Protein AF-A0A3S8U3F0-F1 (afdb_monomer_lite)

Secondary structure (DSSP, 8-state):
---HHHHHHHHHHHHHHHHHHH-TTSS-TT-HHHHHHHHHHHHHHHHHHHHHHS---HHHHHHHHHHHHHHHHHHHHHHHHTT-HHHHHHHHHHHHHHHHHHHHHHHHHHGGG-

Structure (mmCIF, N/CA/C/O backbone):
data_AF-A0A3S8U3F0-F1
#
_entry.id   AF-A0A3S8U3F0-F1
#
loop_
_atom_site.group_PDB
_atom_site.id
_atom_site.type_symbol
_atom_site.label_atom_id
_atom_site.label_alt_id
_atom_site.label_comp_id
_atom_site.label_asym_id
_atom_site.label_entity_id
_atom_site.label_seq_id
_atom_site.pdbx_PDB_ins_code
_atom_site.Cartn_x
_atom_site.Cartn_y
_atom_site.Cartn_z
_atom_site.occupancy
_atom_site.B_iso_or_equiv
_atom_site.auth_seq_id
_atom_site.auth_comp_id
_atom_site.auth_asym_id
_atom_site.auth_atom_id
_atom_site.pdbx_PDB_model_num
ATOM 1 N N . MET A 1 1 ? -17.947 2.109 6.635 1.00 52.09 1 MET A N 1
ATOM 2 C CA . MET A 1 1 ? -18.272 1.982 5.203 1.00 52.09 1 MET A CA 1
ATOM 3 C C . MET A 1 1 ? -16.951 1.946 4.446 1.00 52.09 1 MET A C 1
ATOM 5 O O . MET A 1 1 ? -16.042 2.663 4.851 1.00 52.09 1 MET A O 1
ATOM 9 N N . LEU A 1 2 ? -16.789 1.044 3.474 1.00 57.91 2 LEU A N 1
ATOM 10 C CA . LEU A 1 2 ? -15.625 1.040 2.577 1.00 57.91 2 LEU A CA 1
ATOM 11 C C . LEU A 1 2 ? -15.676 2.331 1.752 1.00 57.91 2 LEU A C 1
ATOM 13 O O . LEU A 1 2 ? -16.699 2.584 1.124 1.00 57.91 2 LEU A O 1
ATOM 17 N N . ASN A 1 3 ? -14.624 3.153 1.779 1.00 67.12 3 ASN A N 1
ATOM 18 C CA . ASN A 1 3 ? -14.540 4.307 0.883 1.00 67.12 3 ASN A CA 1
ATOM 19 C C . ASN A 1 3 ? -14.165 3.792 -0.514 1.00 67.12 3 ASN A C 1
ATOM 21 O O . ASN A 1 3 ? -13.010 3.392 -0.690 1.00 67.12 3 ASN A O 1
ATOM 25 N N . PRO A 1 4 ? -15.090 3.807 -1.495 1.00 70.81 4 PRO A N 1
ATOM 26 C CA . PRO A 1 4 ? -14.878 3.172 -2.797 1.00 70.81 4 PRO A CA 1
ATOM 27 C C . PRO A 1 4 ? -13.660 3.750 -3.531 1.00 70.81 4 PRO A C 1
ATOM 29 O O . PRO A 1 4 ? -12.940 3.019 -4.206 1.00 70.81 4 PRO A O 1
ATOM 32 N N . LEU A 1 5 ? -13.370 5.037 -3.310 1.00 69.19 5 LEU A N 1
ATOM 33 C CA . LEU A 1 5 ? -12.208 5.747 -3.848 1.00 69.19 5 LEU A CA 1
ATOM 34 C C . LEU A 1 5 ? -10.864 5.146 -3.404 1.00 69.19 5 LEU A C 1
ATOM 36 O O . LEU A 1 5 ? -9.954 5.018 -4.216 1.00 69.19 5 LEU A O 1
ATOM 40 N N . VAL A 1 6 ? -10.729 4.744 -2.136 1.00 68.25 6 VAL A N 1
ATOM 41 C CA . VAL A 1 6 ? -9.451 4.236 -1.598 1.00 68.25 6 VAL A CA 1
ATOM 42 C C . VAL A 1 6 ? -9.213 2.799 -2.042 1.00 68.25 6 VAL A C 1
ATOM 44 O O . VAL A 1 6 ? -8.093 2.429 -2.378 1.00 68.25 6 VAL A O 1
ATOM 47 N N . THR A 1 7 ? -10.276 1.997 -2.110 1.00 68.88 7 THR A N 1
ATOM 48 C CA . THR A 1 7 ? -10.210 0.652 -2.686 1.00 68.88 7 THR A CA 1
ATOM 49 C C . THR A 1 7 ? -9.890 0.681 -4.175 1.00 68.88 7 THR A C 1
ATOM 51 O O . THR A 1 7 ? -9.047 -0.095 -4.607 1.00 68.88 7 THR A O 1
ATOM 54 N N . LEU A 1 8 ? -10.488 1.595 -4.949 1.00 72.31 8 LEU A N 1
ATOM 55 C CA . LEU A 1 8 ? -10.162 1.759 -6.369 1.00 72.31 8 LEU A CA 1
ATOM 56 C C . LEU A 1 8 ? -8.705 2.187 -6.561 1.00 72.31 8 LEU A C 1
ATOM 58 O O . LEU A 1 8 ? -8.017 1.604 -7.392 1.00 72.31 8 LEU A O 1
ATOM 62 N N . ALA A 1 9 ? -8.210 3.135 -5.758 1.00 70.56 9 ALA A N 1
ATOM 63 C CA . ALA A 1 9 ? -6.811 3.559 -5.805 1.00 70.56 9 ALA A CA 1
ATOM 64 C C . ALA A 1 9 ? -5.841 2.419 -5.443 1.00 70.56 9 ALA A C 1
ATOM 66 O O . ALA A 1 9 ? -4.825 2.243 -6.111 1.00 70.56 9 ALA A O 1
ATOM 67 N N . ALA A 1 10 ? -6.165 1.610 -4.430 1.00 68.50 10 ALA A N 1
ATOM 68 C CA . ALA A 1 10 ? -5.339 0.471 -4.031 1.00 68.50 10 ALA A CA 1
ATOM 69 C C . ALA A 1 10 ? -5.334 -0.647 -5.090 1.00 68.50 10 ALA A C 1
ATOM 71 O O . ALA A 1 10 ? -4.285 -1.225 -5.367 1.00 68.50 10 ALA A O 1
ATOM 72 N N . VAL A 1 11 ? -6.483 -0.922 -5.720 1.00 75.44 11 VAL A N 1
ATOM 73 C CA . VAL A 1 11 ? -6.582 -1.884 -6.830 1.00 75.44 11 VAL A CA 1
ATOM 74 C C . VAL A 1 11 ? -5.815 -1.379 -8.050 1.00 75.44 11 VAL A C 1
ATOM 76 O O . VAL A 1 11 ? -5.043 -2.144 -8.615 1.00 75.44 11 VAL A O 1
ATOM 79 N N . ALA A 1 12 ? -5.959 -0.098 -8.409 1.00 70.56 12 ALA A N 1
ATOM 80 C CA . ALA A 1 12 ? -5.216 0.530 -9.503 1.00 70.56 12 ALA A CA 1
ATOM 81 C C . ALA A 1 12 ? -3.696 0.504 -9.263 1.00 70.56 12 ALA A C 1
ATOM 83 O O . ALA A 1 12 ? -2.916 0.250 -10.178 1.00 70.56 12 ALA A O 1
ATOM 84 N N . GLY A 1 13 ? -3.267 0.726 -8.018 1.00 60.06 13 GLY A N 1
ATOM 85 C CA . GLY A 1 13 ? -1.868 0.608 -7.625 1.00 60.06 13 GLY A CA 1
ATOM 86 C C . GLY A 1 13 ? -1.327 -0.817 -7.775 1.00 60.06 13 GLY A C 1
ATOM 87 O O . GLY A 1 13 ? -0.219 -0.999 -8.273 1.00 60.06 13 GLY A O 1
ATOM 88 N N . LEU A 1 14 ? -2.113 -1.832 -7.398 1.00 71.75 14 LEU A N 1
ATOM 89 C CA . LEU A 1 14 ? -1.745 -3.239 -7.568 1.00 71.75 14 LEU A CA 1
ATOM 90 C C . LEU A 1 14 ? -1.653 -3.631 -9.049 1.00 71.75 14 LEU A C 1
ATOM 92 O O . LEU A 1 14 ? -0.686 -4.275 -9.449 1.00 71.75 14 LEU A O 1
ATOM 96 N N . THR A 1 15 ? -2.631 -3.242 -9.872 1.00 73.38 15 THR A N 1
ATOM 97 C CA . THR A 1 15 ? -2.618 -3.553 -11.309 1.00 73.38 15 THR A CA 1
ATOM 98 C C . THR A 1 15 ? -1.466 -2.872 -12.032 1.00 73.38 15 THR A C 1
ATOM 100 O O . THR A 1 15 ? -0.857 -3.498 -12.893 1.00 73.38 15 THR A O 1
ATOM 103 N N . LEU A 1 16 ? -1.107 -1.640 -11.663 1.00 63.38 16 LEU A N 1
ATOM 104 C CA . LEU A 1 16 ? 0.074 -0.977 -12.218 1.00 63.38 16 LEU A CA 1
ATOM 105 C C . LEU A 1 16 ? 1.384 -1.622 -11.760 1.00 63.38 16 LEU A C 1
ATOM 107 O O . LEU A 1 16 ? 2.301 -1.755 -12.565 1.00 63.38 16 LEU A O 1
ATOM 111 N N . ALA A 1 17 ? 1.472 -2.066 -10.505 1.00 62.16 17 ALA A N 1
ATOM 112 C CA . ALA A 1 17 ? 2.640 -2.800 -10.027 1.00 62.16 17 ALA A CA 1
ATOM 113 C C . ALA A 1 17 ? 2.791 -4.153 -10.754 1.00 62.16 17 ALA A C 1
ATOM 115 O O . ALA A 1 17 ? 3.891 -4.523 -11.153 1.00 62.16 17 ALA A O 1
ATOM 116 N N . LEU A 1 18 ? 1.683 -4.862 -11.003 1.00 70.50 18 LEU A N 1
ATOM 117 C CA . LEU A 1 18 ? 1.658 -6.076 -11.829 1.00 70.50 18 LEU A CA 1
ATOM 118 C C . LEU A 1 18 ? 2.077 -5.791 -13.277 1.00 70.50 18 LEU A C 1
ATOM 120 O O . LEU A 1 18 ? 2.892 -6.521 -13.838 1.00 70.50 18 LEU A O 1
ATOM 124 N N . LEU A 1 19 ? 1.571 -4.707 -13.869 1.00 65.94 19 LEU A N 1
ATOM 125 C CA . LEU A 1 19 ? 1.971 -4.263 -15.205 1.00 65.94 19 LEU A CA 1
ATOM 126 C C . LEU A 1 19 ? 3.465 -3.941 -15.281 1.00 65.94 19 LEU A C 1
ATOM 128 O O . LEU A 1 19 ? 4.093 -4.296 -16.269 1.00 65.94 19 LEU A O 1
ATOM 132 N N . ALA A 1 20 ? 4.055 -3.344 -14.245 1.00 62.12 20 ALA A N 1
ATOM 133 C CA . ALA A 1 20 ? 5.490 -3.068 -14.190 1.00 62.12 20 ALA A CA 1
ATOM 134 C C . ALA A 1 20 ? 6.360 -4.339 -14.218 1.00 62.12 20 ALA A C 1
ATOM 136 O O . ALA A 1 20 ? 7.493 -4.294 -14.695 1.00 62.12 20 ALA A O 1
ATOM 137 N N . VAL A 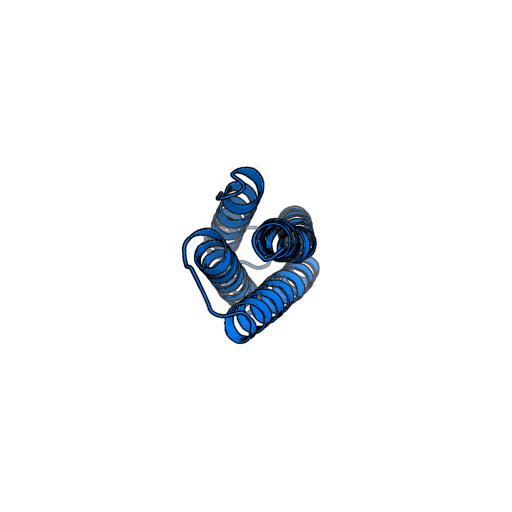1 21 ? 5.843 -5.470 -13.728 1.00 63.94 21 VAL A N 1
ATOM 138 C CA . VAL A 1 21 ? 6.537 -6.767 -13.785 1.00 63.94 21 VAL A CA 1
ATOM 139 C C . VAL A 1 21 ? 6.402 -7.422 -15.160 1.00 63.94 21 VAL A C 1
ATOM 141 O O . VAL A 1 21 ? 7.348 -8.060 -15.611 1.00 63.94 21 VAL A O 1
ATOM 144 N N . VAL A 1 22 ? 5.247 -7.271 -15.820 1.00 64.62 22 VAL A N 1
ATOM 145 C CA . VAL A 1 22 ? 4.901 -8.015 -17.047 1.00 64.62 22 VAL A CA 1
ATOM 146 C C . VAL A 1 22 ? 5.200 -7.239 -18.334 1.00 64.62 22 VAL A C 1
ATOM 148 O O . VAL A 1 22 ? 5.540 -7.853 -19.340 1.00 64.62 22 VAL A O 1
ATOM 151 N N . MET A 1 23 ? 5.091 -5.906 -18.345 1.00 59.72 23 MET A N 1
ATOM 152 C CA . MET A 1 23 ? 5.411 -5.111 -19.535 1.00 59.72 23 MET A CA 1
ATOM 153 C C . MET A 1 23 ? 6.922 -5.024 -19.742 1.00 59.72 23 MET A C 1
ATOM 155 O O . MET A 1 23 ? 7.641 -4.334 -19.010 1.00 59.72 23 MET A O 1
ATOM 159 N N . GLU A 1 24 ? 7.385 -5.681 -20.799 1.00 50.94 24 GLU A N 1
ATOM 160 C CA . GLU A 1 24 ? 8.702 -5.475 -21.393 1.00 50.94 24 GLU A CA 1
ATOM 161 C C . GLU A 1 24 ? 8.782 -4.071 -22.020 1.00 50.94 24 GLU A C 1
ATOM 163 O O . GLU A 1 24 ? 7.851 -3.619 -22.685 1.00 50.94 24 GLU A O 1
ATOM 168 N N . GLY A 1 25 ? 9.884 -3.351 -21.774 1.00 55.91 25 GLY A N 1
ATOM 169 C CA . GLY A 1 25 ? 10.119 -2.007 -22.328 1.00 55.91 25 GLY A CA 1
ATOM 170 C C . GLY A 1 25 ? 10.014 -0.844 -21.335 1.00 55.91 25 GLY A C 1
ATOM 171 O O . GLY A 1 25 ? 10.212 0.303 -21.723 1.00 55.91 25 GLY A O 1
ATOM 172 N N . THR A 1 26 ? 9.779 -1.106 -20.045 1.00 54.22 26 THR A N 1
ATOM 173 C CA . THR A 1 26 ? 9.777 -0.055 -19.003 1.00 54.22 26 THR A CA 1
ATOM 174 C C . THR A 1 26 ? 11.179 0.326 -18.512 1.00 54.22 26 THR A C 1
ATOM 176 O O . THR A 1 26 ? 11.313 1.197 -17.660 1.00 54.22 26 THR A O 1
ATOM 179 N N . GLY A 1 27 ? 12.231 -0.327 -19.022 1.00 54.66 27 GLY A N 1
ATOM 180 C CA . GLY A 1 27 ? 13.619 -0.149 -18.574 1.00 54.66 27 GLY A CA 1
ATOM 181 C C . GLY A 1 27 ? 13.941 -0.835 -17.241 1.00 54.66 27 GLY A C 1
ATOM 182 O O . GLY A 1 27 ? 15.093 -0.826 -16.818 1.00 54.66 27 GLY A O 1
ATOM 183 N N . VAL A 1 28 ? 12.941 -1.438 -16.584 1.00 53.94 28 VAL A N 1
ATOM 184 C CA . VAL A 1 28 ? 13.069 -1.987 -15.222 1.00 53.94 28 VAL A CA 1
ATOM 185 C C . VAL A 1 28 ? 12.325 -3.323 -15.032 1.00 53.94 28 VAL A C 1
ATOM 187 O O . VAL A 1 28 ? 12.256 -3.860 -13.920 1.00 53.94 28 VAL A O 1
ATOM 190 N N . THR A 1 29 ? 11.806 -3.884 -16.129 1.00 59.72 29 THR A N 1
ATOM 191 C CA . THR A 1 29 ? 11.139 -5.190 -16.206 1.00 59.72 29 THR A CA 1
ATOM 192 C C . THR A 1 29 ? 12.042 -6.290 -15.636 1.00 59.72 29 THR A C 1
ATOM 194 O O . THR A 1 29 ? 13.204 -6.411 -16.020 1.00 59.72 29 THR A O 1
ATOM 197 N N . GLY A 1 30 ? 11.527 -7.087 -14.696 1.00 59.94 30 GLY A N 1
ATOM 198 C CA . GLY A 1 30 ? 12.252 -8.225 -14.111 1.00 59.94 30 GLY A CA 1
ATOM 199 C C . GLY A 1 30 ? 13.290 -7.888 -13.028 1.00 59.94 30 GLY A C 1
ATOM 200 O O . GLY A 1 30 ? 13.944 -8.793 -12.513 1.00 59.94 30 GLY A O 1
ATOM 201 N N . THR A 1 31 ? 13.441 -6.622 -12.630 1.00 71.44 31 THR A N 1
ATOM 202 C CA . THR A 1 31 ? 14.370 -6.241 -11.551 1.00 71.44 31 THR A CA 1
ATOM 203 C C . THR A 1 31 ? 13.792 -6.497 -10.153 1.00 71.44 31 THR A C 1
ATOM 205 O O . THR A 1 31 ? 12.576 -6.515 -9.946 1.00 71.44 31 THR A O 1
ATOM 208 N N . LEU A 1 32 ? 14.669 -6.633 -9.150 1.00 69.75 32 LEU A N 1
ATOM 209 C CA . LEU A 1 32 ? 14.278 -6.768 -7.736 1.00 69.75 32 LEU A CA 1
ATOM 210 C C . LEU A 1 32 ? 13.392 -5.602 -7.249 1.00 69.75 32 LEU A C 1
ATOM 212 O O . LEU A 1 32 ? 12.521 -5.806 -6.405 1.00 69.75 32 LEU A O 1
ATOM 216 N N . GLY A 1 33 ? 13.571 -4.398 -7.807 1.00 67.56 33 GLY A N 1
ATOM 217 C CA . GLY A 1 33 ? 12.763 -3.219 -7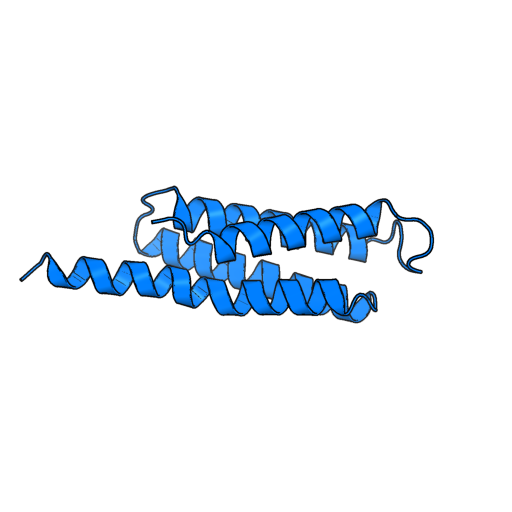.481 1.00 67.56 33 GLY A CA 1
ATOM 218 C C . GLY A 1 33 ? 11.300 -3.344 -7.917 1.00 67.56 33 GLY A C 1
ATOM 219 O O . GLY A 1 33 ? 10.407 -2.961 -7.163 1.00 67.56 33 GLY A O 1
ATOM 220 N N . ALA A 1 34 ? 11.040 -3.950 -9.080 1.00 66.69 34 ALA A N 1
ATOM 221 C CA . ALA A 1 34 ? 9.679 -4.196 -9.558 1.00 66.69 34 ALA A CA 1
ATOM 222 C C . ALA A 1 34 ? 8.939 -5.193 -8.649 1.00 66.69 34 ALA A C 1
ATOM 224 O O . ALA A 1 34 ? 7.806 -4.942 -8.242 1.00 66.69 34 ALA A O 1
ATOM 225 N N . TRP A 1 35 ? 9.605 -6.277 -8.235 1.00 70.12 35 TRP A N 1
ATOM 226 C CA . TRP A 1 35 ? 9.039 -7.253 -7.294 1.00 70.12 35 TRP A CA 1
ATOM 227 C C . TRP A 1 35 ? 8.771 -6.658 -5.905 1.00 70.12 35 TRP A C 1
ATOM 229 O O . TRP A 1 35 ? 7.726 -6.931 -5.310 1.00 70.12 35 TRP A O 1
ATOM 239 N N . LEU A 1 36 ? 9.665 -5.798 -5.406 1.00 71.12 36 LEU A N 1
ATOM 240 C CA . LEU A 1 36 ? 9.448 -5.046 -4.165 1.00 71.12 36 LEU A CA 1
ATOM 241 C C . LEU A 1 36 ? 8.239 -4.111 -4.268 1.00 71.12 36 LEU A C 1
ATOM 243 O O . LEU A 1 36 ? 7.460 -4.017 -3.318 1.00 71.12 36 LEU A O 1
ATOM 247 N N . ALA A 1 37 ? 8.044 -3.466 -5.421 1.00 71.94 37 ALA A N 1
ATOM 248 C CA . ALA A 1 37 ? 6.885 -2.615 -5.651 1.00 71.94 37 ALA A CA 1
ATOM 249 C C . ALA A 1 37 ? 5.570 -3.416 -5.645 1.00 71.94 37 ALA A C 1
ATOM 251 O O . ALA A 1 37 ? 4.589 -2.969 -5.053 1.00 71.94 37 ALA A O 1
ATOM 252 N N . VAL A 1 38 ? 5.551 -4.627 -6.218 1.00 74.88 38 VAL A N 1
ATOM 253 C CA . VAL A 1 38 ? 4.381 -5.523 -6.141 1.00 74.88 38 VAL A CA 1
ATOM 254 C C . VAL A 1 38 ? 4.089 -5.941 -4.706 1.00 74.88 38 VAL A C 1
ATOM 256 O O . VAL A 1 38 ? 2.941 -5.863 -4.272 1.00 74.88 38 VAL A O 1
ATOM 259 N N . LEU A 1 39 ? 5.109 -6.352 -3.947 1.00 76.44 39 LEU A N 1
ATOM 260 C CA . LEU A 1 39 ? 4.932 -6.753 -2.549 1.00 76.44 39 LEU A CA 1
ATOM 261 C C . LEU A 1 39 ? 4.405 -5.598 -1.690 1.00 76.44 39 LEU A C 1
ATOM 263 O O . LEU A 1 39 ? 3.488 -5.792 -0.892 1.00 76.44 39 LEU A O 1
ATOM 267 N N . GLY A 1 40 ? 4.937 -4.390 -1.880 1.00 74.94 40 GLY A N 1
ATOM 268 C CA . GLY A 1 40 ? 4.485 -3.196 -1.172 1.00 74.94 40 GLY A CA 1
ATOM 269 C C . GLY A 1 40 ? 3.062 -2.769 -1.558 1.00 74.94 40 GLY A C 1
ATOM 270 O O . GLY A 1 40 ? 2.252 -2.475 -0.676 1.00 74.94 40 GLY A O 1
ATOM 271 N N . ALA A 1 41 ? 2.709 -2.839 -2.847 1.00 72.69 41 ALA A N 1
ATOM 272 C CA . ALA A 1 41 ? 1.350 -2.600 -3.335 1.00 72.69 41 ALA A CA 1
ATOM 273 C C . ALA A 1 41 ? 0.346 -3.626 -2.779 1.00 72.69 41 ALA A C 1
ATOM 275 O O . ALA A 1 41 ? -0.741 -3.260 -2.329 1.00 72.69 41 ALA A O 1
ATOM 276 N N . ALA A 1 42 ? 0.725 -4.907 -2.753 1.00 78.31 42 ALA A N 1
ATOM 277 C CA . ALA A 1 42 ? -0.087 -5.979 -2.191 1.00 78.31 42 ALA A CA 1
ATOM 278 C C . ALA A 1 42 ? -0.289 -5.801 -0.680 1.00 78.31 42 ALA A C 1
ATOM 280 O O . ALA A 1 42 ? -1.417 -5.887 -0.195 1.00 78.31 42 ALA A O 1
ATOM 281 N N . ALA A 1 43 ? 0.773 -5.477 0.063 1.00 77.25 43 ALA A N 1
ATOM 282 C CA . ALA A 1 43 ? 0.689 -5.200 1.494 1.00 77.25 43 ALA A CA 1
ATOM 283 C C . ALA A 1 43 ? -0.208 -3.986 1.795 1.00 77.25 43 ALA A C 1
ATOM 285 O O . ALA A 1 43 ? -1.034 -4.040 2.710 1.00 77.25 43 ALA A O 1
ATOM 286 N N . ALA A 1 44 ? -0.109 -2.916 0.999 1.00 75.69 44 ALA A N 1
ATOM 287 C CA . ALA A 1 44 ? -0.975 -1.747 1.126 1.00 75.69 44 ALA A CA 1
ATOM 288 C C . ALA A 1 44 ? -2.448 -2.089 0.840 1.00 75.69 44 ALA A C 1
ATOM 290 O O . ALA A 1 44 ? -3.327 -1.697 1.610 1.00 75.69 44 ALA A O 1
ATOM 291 N N . LEU A 1 45 ? -2.724 -2.874 -0.208 1.00 77.75 45 LEU A N 1
ATOM 292 C CA . LEU A 1 45 ? -4.074 -3.334 -0.541 1.00 77.75 45 LEU A CA 1
ATOM 293 C C . LEU A 1 45 ? -4.676 -4.177 0.590 1.00 77.75 45 LEU A C 1
ATOM 295 O O . LEU A 1 45 ? -5.795 -3.909 1.029 1.00 77.75 45 LEU A O 1
ATOM 299 N N . VAL A 1 46 ? -3.924 -5.150 1.111 1.00 81.06 46 VAL A N 1
ATOM 300 C CA . VAL A 1 46 ? -4.350 -5.979 2.248 1.00 81.06 46 VAL A CA 1
ATOM 301 C C . VAL A 1 46 ? -4.621 -5.110 3.475 1.00 81.06 46 VAL A C 1
ATOM 303 O O . VAL A 1 46 ? -5.650 -5.277 4.129 1.00 81.06 46 VAL A O 1
ATOM 306 N N . GLY A 1 47 ? -3.757 -4.132 3.758 1.00 75.88 47 GLY A N 1
ATOM 307 C CA . GLY A 1 47 ? -3.950 -3.181 4.850 1.00 75.88 47 GLY A CA 1
ATOM 308 C C . GLY A 1 47 ? -5.239 -2.367 4.713 1.00 75.88 47 GLY A C 1
ATOM 309 O O . GLY A 1 47 ? -6.009 -2.270 5.670 1.00 75.88 47 GLY A O 1
ATOM 310 N N . VAL A 1 48 ? -5.531 -1.842 3.519 1.00 73.44 48 VAL A N 1
ATOM 311 C CA . VAL A 1 48 ? -6.774 -1.107 3.224 1.00 73.44 48 VAL A CA 1
ATOM 312 C C . VAL A 1 48 ? -7.999 -2.010 3.381 1.00 73.44 48 VAL A C 1
ATOM 314 O O . VAL A 1 48 ? -8.972 -1.610 4.021 1.00 73.44 48 VAL A O 1
ATOM 317 N N . VAL A 1 49 ? -7.954 -3.238 2.861 1.00 78.19 49 VAL A N 1
ATOM 318 C CA . VAL A 1 49 ? -9.056 -4.206 2.968 1.00 78.19 49 VAL A CA 1
ATOM 319 C C . VAL A 1 49 ? -9.302 -4.602 4.424 1.00 78.19 49 VAL A C 1
ATOM 321 O O . VAL A 1 49 ? -10.448 -4.593 4.871 1.00 78.19 49 VAL A O 1
ATOM 324 N N . LEU A 1 50 ? -8.254 -4.871 5.205 1.00 78.50 50 LEU A N 1
ATOM 325 C CA . LEU A 1 50 ? -8.370 -5.174 6.634 1.00 78.50 50 LEU A CA 1
ATOM 326 C C . LEU A 1 50 ? -8.950 -3.988 7.409 1.00 78.50 50 LEU A C 1
ATOM 328 O O . LEU A 1 50 ? -9.893 -4.151 8.189 1.00 78.50 50 LEU A O 1
ATOM 332 N N . LEU A 1 51 ? -8.448 -2.778 7.155 1.00 71.12 51 LEU A N 1
ATOM 333 C CA . LEU A 1 51 ? -8.948 -1.556 7.783 1.00 71.12 51 LEU A CA 1
ATOM 334 C C . LEU A 1 51 ? -10.378 -1.221 7.377 1.00 71.12 51 LEU A C 1
ATOM 336 O O . LEU A 1 51 ? -11.064 -0.558 8.149 1.00 71.12 51 LEU A O 1
ATOM 340 N N . ALA A 1 52 ? -10.849 -1.654 6.210 1.00 68.81 52 ALA A N 1
ATOM 341 C CA . ALA A 1 52 ? -12.168 -1.305 5.700 1.00 68.81 52 ALA A CA 1
ATOM 342 C C . ALA A 1 52 ? -13.227 -2.404 5.910 1.00 68.81 52 ALA A C 1
ATOM 344 O O . ALA A 1 52 ? -14.391 -2.073 6.150 1.00 68.81 52 ALA A O 1
ATOM 345 N N . GLY A 1 53 ? -12.839 -3.680 5.907 1.00 66.06 53 GLY A N 1
ATOM 346 C CA . GLY A 1 53 ? -13.730 -4.838 6.022 1.00 66.06 53 GLY A CA 1
ATOM 347 C C . GLY A 1 53 ? -13.772 -5.478 7.410 1.00 66.06 53 GLY A C 1
ATOM 348 O O . GLY A 1 53 ? -14.817 -5.981 7.815 1.00 66.06 53 GLY A O 1
ATOM 349 N N . VAL A 1 54 ? -12.687 -5.406 8.191 1.00 72.94 54 VAL A N 1
ATOM 350 C CA . VAL A 1 54 ? -12.587 -6.133 9.467 1.00 72.94 54 VAL A CA 1
ATOM 351 C C . VAL A 1 54 ? -12.725 -5.185 10.665 1.00 72.94 54 VAL A C 1
ATOM 353 O O . VAL A 1 54 ? -12.174 -4.077 10.709 1.00 72.94 54 VAL A O 1
ATOM 356 N N . ARG A 1 55 ? -13.490 -5.613 11.681 1.00 67.88 55 ARG A N 1
ATOM 357 C CA . ARG A 1 55 ? -13.571 -4.939 12.989 1.00 67.88 55 ARG A CA 1
ATOM 358 C C . ARG A 1 55 ? -12.358 -5.320 13.846 1.00 67.88 55 ARG A C 1
ATOM 360 O O . ARG A 1 55 ? -12.461 -6.114 14.769 1.00 67.88 55 ARG A O 1
ATOM 367 N N . LEU A 1 56 ? -11.207 -4.736 13.530 1.00 68.19 56 LEU A N 1
ATOM 368 C CA . LEU A 1 56 ? -9.984 -4.882 14.324 1.00 68.19 56 LEU A CA 1
ATOM 369 C C . LEU A 1 56 ? -10.036 -4.061 15.629 1.00 68.19 56 LEU A C 1
ATOM 371 O O . LEU A 1 56 ? -10.631 -2.981 15.676 1.00 68.19 56 LEU A O 1
ATOM 375 N N . GLY A 1 57 ? -9.380 -4.558 16.683 1.00 75.81 57 GLY A N 1
ATOM 376 C CA . GLY A 1 57 ? -9.159 -3.810 17.926 1.00 75.81 57 GLY A CA 1
ATOM 377 C C . GLY A 1 57 ? -8.298 -2.557 17.704 1.00 75.81 57 GLY A C 1
ATOM 378 O O . GLY A 1 57 ? -7.517 -2.496 16.757 1.00 75.81 57 GLY A O 1
ATOM 379 N N . ARG A 1 58 ? -8.416 -1.545 18.580 1.00 70.56 58 ARG A N 1
ATOM 380 C CA . ARG A 1 58 ? -7.781 -0.215 18.402 1.00 70.56 58 ARG A CA 1
ATOM 381 C C . ARG A 1 58 ? -6.260 -0.273 18.194 1.00 70.56 58 ARG A C 1
ATOM 383 O O . ARG A 1 58 ? -5.740 0.466 17.362 1.00 70.56 58 ARG A O 1
ATOM 390 N N . GLY A 1 59 ? -5.560 -1.140 18.929 1.00 75.38 59 GLY A N 1
ATOM 391 C CA . GLY A 1 59 ? -4.112 -1.331 18.771 1.00 75.38 59 GLY A CA 1
ATOM 392 C C . GLY A 1 59 ? -3.758 -1.934 17.411 1.00 75.38 59 GLY A C 1
ATOM 393 O O . GLY A 1 59 ? -2.904 -1.415 16.700 1.00 75.38 59 GLY A O 1
ATOM 394 N N . MET A 1 60 ? -4.504 -2.959 16.999 1.00 76.50 60 MET A N 1
ATOM 395 C CA . MET A 1 60 ? -4.291 -3.663 15.736 1.00 76.50 60 MET A CA 1
ATOM 396 C C . MET A 1 60 ? -4.648 -2.791 14.525 1.00 76.50 60 MET A C 1
ATOM 398 O O . MET A 1 60 ? -3.934 -2.810 13.533 1.00 76.50 60 MET A O 1
ATOM 402 N N . GLN A 1 61 ? -5.679 -1.943 14.622 1.00 76.69 61 GLN A N 1
ATOM 403 C CA . GLN A 1 61 ? -5.991 -0.949 13.586 1.00 76.69 61 GLN A CA 1
ATOM 404 C C . GLN A 1 61 ? -4.855 0.054 13.380 1.00 76.69 61 GLN A C 1
ATOM 406 O O . GLN A 1 61 ? -4.518 0.353 12.240 1.00 76.69 61 GLN A O 1
ATOM 411 N N . ARG A 1 62 ? -4.247 0.567 14.459 1.00 78.12 62 ARG A N 1
ATOM 412 C CA . ARG A 1 62 ? -3.087 1.465 14.337 1.00 78.12 62 ARG A CA 1
ATOM 413 C C . ARG A 1 62 ? -1.907 0.753 13.692 1.00 78.12 62 ARG A C 1
ATOM 415 O O . ARG A 1 62 ? -1.279 1.324 12.813 1.00 78.12 62 ARG A O 1
AT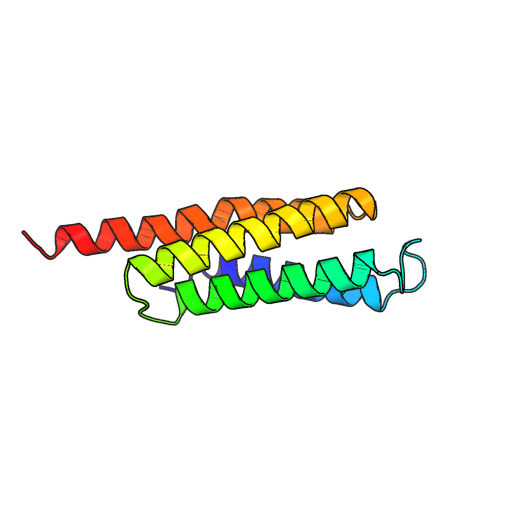OM 422 N N . LEU A 1 63 ? -1.643 -0.488 14.088 1.00 81.00 63 LEU A N 1
ATOM 423 C CA . LEU A 1 63 ? -0.527 -1.271 13.563 1.00 81.00 63 LEU A CA 1
ATOM 424 C C . LEU A 1 63 ? -0.706 -1.579 12.065 1.00 81.00 63 LEU A C 1
ATOM 426 O O . LEU A 1 63 ? 0.218 -1.379 11.281 1.00 81.00 63 LEU A O 1
ATOM 430 N N . VAL A 1 64 ? -1.920 -1.951 11.642 1.00 81.44 64 VAL A N 1
ATOM 431 C CA . VAL A 1 64 ? -2.265 -2.139 10.220 1.00 81.44 64 VAL A CA 1
ATOM 432 C C . VAL A 1 64 ? -2.197 -0.818 9.443 1.00 81.44 64 VAL A C 1
ATOM 434 O O . VAL A 1 64 ? -1.698 -0.792 8.325 1.00 81.44 64 VAL A O 1
ATOM 437 N N . ALA A 1 65 ? -2.641 0.300 10.025 1.00 79.12 65 ALA A N 1
ATOM 438 C CA . ALA A 1 65 ? -2.538 1.608 9.375 1.00 79.12 65 ALA A CA 1
ATOM 439 C C . ALA A 1 65 ? -1.080 2.042 9.181 1.00 79.12 65 ALA A C 1
ATOM 441 O O . ALA A 1 65 ? -0.711 2.450 8.087 1.00 79.12 65 ALA A O 1
ATOM 442 N N . VAL A 1 66 ? -0.241 1.904 10.210 1.00 82.50 66 VAL A N 1
ATOM 443 C CA . VAL A 1 66 ? 1.187 2.245 10.134 1.00 82.50 66 VAL A CA 1
ATOM 444 C C . VAL A 1 66 ? 1.901 1.366 9.111 1.00 82.50 66 VAL A C 1
ATOM 446 O O . VAL A 1 66 ? 2.628 1.883 8.271 1.00 82.50 66 VAL A O 1
ATOM 449 N N . THR A 1 67 ? 1.664 0.053 9.126 1.00 81.25 67 THR A N 1
ATOM 450 C CA . THR A 1 67 ? 2.283 -0.869 8.158 1.00 81.25 67 THR A CA 1
ATOM 451 C C . THR A 1 67 ? 1.824 -0.603 6.725 1.00 81.25 67 THR A C 1
ATOM 453 O O . THR A 1 67 ? 2.656 -0.616 5.825 1.00 81.25 67 THR A O 1
ATOM 456 N N . ALA A 1 68 ? 0.549 -0.276 6.500 1.00 79.25 68 ALA A N 1
ATOM 457 C CA . ALA A 1 68 ? 0.044 0.083 5.175 1.00 79.25 68 ALA A CA 1
ATOM 458 C C . ALA A 1 68 ? 0.608 1.424 4.666 1.00 79.25 68 ALA A C 1
ATOM 460 O O . ALA A 1 68 ? 0.928 1.551 3.483 1.00 79.25 68 ALA A O 1
ATOM 461 N N . VAL A 1 69 ? 0.770 2.416 5.551 1.00 82.12 69 VAL A N 1
ATOM 462 C CA . VAL A 1 69 ? 1.425 3.699 5.236 1.00 82.12 69 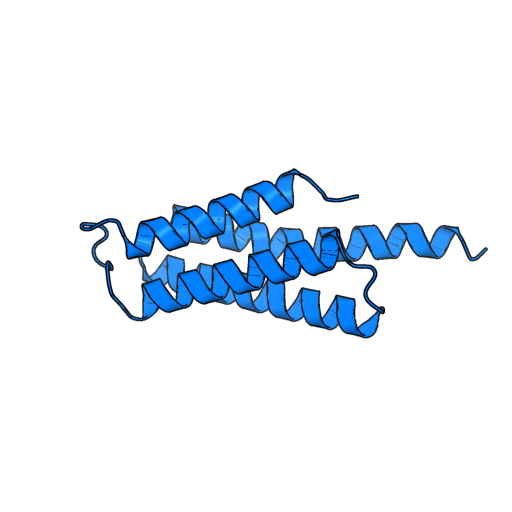VAL A CA 1
ATOM 463 C C . VAL A 1 69 ? 2.894 3.477 4.885 1.00 82.12 69 VAL A C 1
ATOM 465 O O . VAL A 1 69 ? 3.362 3.972 3.867 1.00 82.12 69 VAL A O 1
ATOM 468 N N . LEU A 1 70 ? 3.617 2.685 5.680 1.00 83.56 70 LEU A N 1
ATOM 469 C CA . LEU A 1 70 ? 5.015 2.359 5.398 1.00 83.56 70 LEU A CA 1
ATOM 470 C C . LEU A 1 70 ? 5.160 1.587 4.086 1.00 83.56 70 LEU A C 1
ATOM 472 O O . LEU A 1 70 ? 6.017 1.931 3.279 1.00 83.56 70 LEU A O 1
ATOM 476 N N . ALA A 1 71 ? 4.306 0.591 3.843 1.00 79.00 71 ALA A N 1
ATOM 477 C CA . ALA A 1 71 ? 4.319 -0.187 2.610 1.00 79.00 71 ALA A CA 1
ATOM 478 C C . ALA A 1 71 ? 4.069 0.70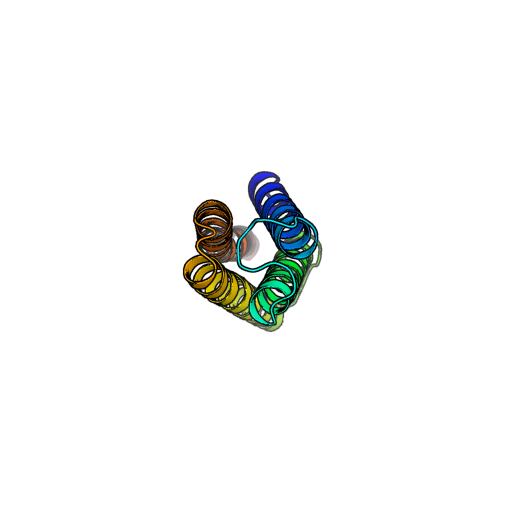2 1.385 1.00 79.00 71 ALA A C 1
ATOM 480 O O . ALA A 1 71 ? 4.866 0.693 0.450 1.00 79.00 71 ALA A O 1
ATOM 481 N N . SER A 1 72 ? 3.014 1.520 1.399 1.00 76.81 72 SER A N 1
ATOM 482 C CA . SER A 1 72 ? 2.702 2.433 0.289 1.00 76.81 72 SER A CA 1
ATOM 483 C C . SER A 1 72 ? 3.760 3.526 0.102 1.00 76.81 72 SER A C 1
ATOM 485 O O . SER A 1 72 ? 4.139 3.811 -1.031 1.00 76.81 72 SER A O 1
ATOM 487 N N . GLY A 1 73 ? 4.310 4.081 1.185 1.00 80.94 73 GLY A N 1
ATOM 488 C CA . GLY A 1 73 ? 5.406 5.052 1.135 1.00 80.94 73 GLY A CA 1
ATOM 489 C C . GLY A 1 73 ? 6.692 4.470 0.542 1.00 80.94 73 GLY A C 1
ATOM 490 O O . GLY A 1 73 ? 7.257 5.050 -0.383 1.00 80.94 73 GLY A O 1
ATOM 491 N N . LEU A 1 74 ? 7.119 3.290 1.002 1.00 79.50 74 LEU A N 1
ATOM 492 C CA . LEU A 1 74 ? 8.268 2.578 0.430 1.00 79.50 74 LEU A CA 1
ATOM 493 C C . LEU A 1 74 ? 8.029 2.210 -1.039 1.00 79.50 74 LEU A C 1
ATOM 495 O O . LEU A 1 74 ? 8.943 2.323 -1.851 1.00 79.50 74 LEU A O 1
ATOM 499 N N . THR A 1 75 ? 6.797 1.840 -1.397 1.00 81.19 75 THR A N 1
ATOM 500 C CA . THR A 1 75 ? 6.417 1.546 -2.789 1.00 81.19 75 THR A CA 1
ATOM 501 C C . THR A 1 75 ? 6.493 2.793 -3.665 1.00 81.19 75 THR A C 1
ATOM 503 O O . THR A 1 75 ? 6.969 2.710 -4.791 1.00 81.19 75 THR A O 1
ATOM 506 N N . ALA A 1 76 ? 6.080 3.959 -3.161 1.00 77.31 76 ALA A N 1
ATOM 507 C CA . ALA A 1 76 ? 6.195 5.221 -3.888 1.00 77.31 76 ALA A CA 1
ATOM 508 C C . ALA A 1 76 ? 7.661 5.601 -4.139 1.00 77.31 76 ALA A C 1
ATOM 510 O O . ALA A 1 76 ? 8.010 5.996 -5.249 1.00 77.31 76 ALA A O 1
ATOM 511 N N . VAL A 1 77 ? 8.529 5.423 -3.136 1.00 77.62 77 VAL A N 1
ATOM 512 C CA . VAL A 1 77 ? 9.976 5.646 -3.280 1.00 77.62 77 VAL A CA 1
ATOM 513 C C . VAL A 1 77 ? 10.579 4.659 -4.285 1.00 77.62 77 VAL A C 1
ATOM 515 O O . VAL A 1 77 ? 11.317 5.072 -5.174 1.00 77.62 77 VAL A O 1
ATOM 518 N N . ALA A 1 78 ? 10.222 3.374 -4.212 1.00 76.38 78 ALA A N 1
ATOM 519 C CA . ALA A 1 78 ? 10.666 2.371 -5.181 1.00 76.38 78 ALA A CA 1
ATOM 520 C C . ALA A 1 78 ? 10.205 2.707 -6.611 1.00 76.38 78 ALA A C 1
ATOM 522 O O . ALA A 1 78 ? 11.003 2.651 -7.543 1.00 76.38 78 ALA A O 1
ATOM 523 N N . ALA A 1 79 ? 8.947 3.121 -6.777 1.00 73.56 79 ALA A N 1
ATOM 524 C CA . ALA A 1 79 ? 8.380 3.542 -8.056 1.00 73.56 79 ALA A CA 1
ATOM 525 C C . ALA A 1 79 ? 9.063 4.799 -8.623 1.00 73.56 79 ALA A C 1
ATOM 527 O O . ALA A 1 79 ? 9.244 4.906 -9.835 1.00 73.56 79 ALA A O 1
ATOM 528 N N . TRP A 1 80 ? 9.483 5.721 -7.752 1.00 76.19 80 TRP A N 1
ATOM 529 C CA . TRP A 1 80 ? 10.261 6.900 -8.130 1.00 76.19 80 TRP A CA 1
ATOM 530 C C . TRP A 1 80 ? 11.627 6.514 -8.706 1.00 76.19 80 TRP A C 1
ATOM 532 O O . TRP A 1 80 ? 12.008 6.991 -9.773 1.00 76.19 80 TRP A O 1
ATOM 542 N N . PHE A 1 81 ? 12.340 5.591 -8.050 1.00 72.69 81 PHE A N 1
ATOM 543 C CA . PHE A 1 81 ? 13.599 5.046 -8.575 1.00 72.69 81 PHE A CA 1
ATOM 544 C C . PHE A 1 81 ? 13.409 4.253 -9.875 1.00 72.69 81 PHE A C 1
ATOM 546 O O . PHE A 1 81 ? 14.317 4.204 -10.699 1.00 72.69 81 PHE A O 1
ATOM 553 N N . LEU A 1 82 ? 12.222 3.679 -10.082 1.00 68.56 82 LEU A N 1
ATOM 554 C CA . LEU A 1 82 ? 11.835 2.966 -11.300 1.00 68.56 82 LEU A CA 1
ATOM 555 C C . LEU A 1 82 ? 11.471 3.887 -12.482 1.00 68.56 82 LEU A C 1
ATOM 557 O O . LEU A 1 82 ? 11.046 3.381 -13.516 1.00 68.56 82 LEU A O 1
ATOM 561 N N . MET A 1 83 ? 11.579 5.217 -12.339 1.00 71.19 83 MET A N 1
ATOM 562 C CA . MET A 1 83 ? 11.078 6.210 -13.309 1.00 71.19 83 MET A CA 1
ATOM 563 C C . MET A 1 83 ? 9.570 6.079 -13.613 1.00 71.19 83 MET A C 1
ATOM 565 O O . MET A 1 83 ? 9.057 6.639 -14.583 1.00 71.19 83 MET A O 1
ATOM 569 N N . GLN A 1 84 ? 8.816 5.372 -12.765 1.00 70.31 84 GLN A N 1
ATOM 570 C CA . GLN A 1 84 ? 7.381 5.155 -12.931 1.00 70.31 84 GLN A CA 1
ATOM 571 C C . GLN A 1 84 ? 6.584 6.214 -12.166 1.00 70.31 84 GLN A C 1
ATOM 573 O O . GLN A 1 84 ? 5.943 5.938 -11.150 1.00 70.31 84 GLN A O 1
ATOM 578 N N . ASN A 1 85 ? 6.587 7.441 -12.694 1.00 75.56 85 ASN A N 1
ATOM 579 C CA . ASN A 1 85 ? 5.958 8.610 -12.062 1.00 75.56 85 ASN A CA 1
ATOM 580 C C . ASN A 1 85 ? 4.465 8.404 -11.746 1.00 75.56 85 ASN A C 1
ATOM 582 O O . ASN A 1 85 ? 3.985 8.849 -10.705 1.00 75.56 85 ASN A O 1
ATOM 586 N N . ILE A 1 86 ? 3.732 7.691 -12.610 1.00 74.25 86 ILE A N 1
ATOM 587 C CA . ILE A 1 86 ? 2.300 7.403 -12.415 1.00 74.25 86 ILE A CA 1
ATOM 588 C C . ILE A 1 86 ? 2.086 6.444 -11.233 1.00 74.25 86 ILE A C 1
ATOM 590 O O . ILE A 1 86 ? 1.213 6.681 -10.397 1.00 74.25 86 ILE A O 1
ATOM 594 N N . LEU A 1 87 ? 2.903 5.388 -11.127 1.00 71.38 87 LEU A N 1
ATOM 595 C CA . LEU A 1 87 ? 2.846 4.440 -10.010 1.00 71.38 87 LEU A CA 1
ATOM 596 C C . LEU A 1 87 ? 3.232 5.133 -8.695 1.00 71.38 87 LEU A C 1
ATOM 598 O O . LEU A 1 87 ? 2.552 4.961 -7.683 1.00 71.38 87 LEU A O 1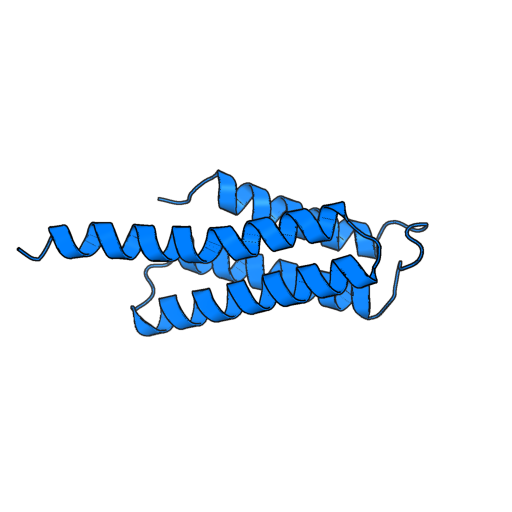
ATOM 602 N N . ALA A 1 88 ? 4.274 5.969 -8.725 1.00 75.75 88 ALA A N 1
ATOM 603 C CA . ALA A 1 88 ? 4.715 6.743 -7.571 1.00 75.75 88 ALA A CA 1
ATOM 604 C C . ALA A 1 88 ? 3.613 7.690 -7.068 1.00 75.75 88 ALA A C 1
ATOM 606 O O . ALA A 1 88 ? 3.320 7.711 -5.872 1.00 75.75 88 ALA A O 1
ATOM 607 N N . ALA A 1 89 ? 2.948 8.415 -7.975 1.00 75.50 89 ALA A N 1
ATOM 608 C CA . ALA A 1 89 ? 1.852 9.322 -7.637 1.00 75.50 89 ALA A CA 1
ATOM 609 C C . ALA A 1 89 ? 0.654 8.588 -7.010 1.00 75.50 89 ALA A C 1
ATOM 611 O O . ALA A 1 89 ? 0.107 9.041 -6.002 1.00 75.50 89 ALA A O 1
ATOM 612 N N . LEU A 1 90 ? 0.271 7.429 -7.556 1.00 74.81 90 LEU A N 1
ATOM 613 C CA . LEU A 1 90 ? -0.824 6.622 -7.011 1.00 74.81 90 LEU A CA 1
ATOM 614 C C . LEU A 1 90 ? -0.499 6.064 -5.624 1.00 74.81 90 LEU A C 1
ATOM 616 O O . LEU A 1 90 ? -1.334 6.141 -4.724 1.00 74.81 90 LEU A O 1
ATOM 620 N N . MET A 1 91 ? 0.716 5.557 -5.416 1.00 77.25 91 MET A N 1
ATOM 621 C CA . MET A 1 91 ? 1.129 5.040 -4.108 1.00 77.25 91 MET A CA 1
ATOM 622 C C . MET A 1 91 ? 1.267 6.149 -3.064 1.00 77.25 91 MET A C 1
ATOM 624 O O . MET A 1 91 ? 0.871 5.955 -1.915 1.00 77.25 91 MET A O 1
ATOM 628 N N . ALA A 1 92 ? 1.734 7.336 -3.462 1.00 81.50 92 ALA A N 1
ATOM 629 C CA . ALA A 1 92 ? 1.744 8.514 -2.600 1.00 81.50 92 ALA A CA 1
ATOM 630 C C . ALA A 1 92 ? 0.319 8.935 -2.196 1.00 81.50 92 ALA A C 1
ATOM 632 O O . ALA A 1 92 ? 0.065 9.218 -1.024 1.00 81.50 92 ALA A O 1
ATOM 633 N N . PHE A 1 93 ? -0.634 8.904 -3.132 1.00 79.81 93 PHE A N 1
ATOM 634 C CA . PHE A 1 93 ? -2.040 9.177 -2.835 1.00 79.81 93 PHE A CA 1
ATOM 635 C C . PHE A 1 93 ? -2.632 8.153 -1.855 1.00 79.81 93 PHE A C 1
ATOM 637 O O . PHE A 1 93 ? -3.277 8.534 -0.877 1.00 79.81 93 PHE A O 1
ATOM 644 N N . VAL A 1 94 ? -2.370 6.856 -2.062 1.00 76.38 94 VAL A N 1
ATOM 645 C CA . VAL A 1 94 ? -2.796 5.782 -1.145 1.00 76.38 94 VAL A CA 1
ATOM 646 C C . VAL A 1 94 ? -2.198 5.988 0.250 1.00 76.38 94 VAL A C 1
ATOM 648 O O . VAL A 1 94 ? -2.926 5.912 1.240 1.00 76.38 94 VAL A O 1
ATOM 651 N N . CYS A 1 95 ? -0.909 6.326 0.333 1.00 83.00 95 CYS A N 1
ATOM 652 C CA . CYS A 1 95 ? -0.205 6.613 1.584 1.00 83.00 95 CYS A CA 1
ATOM 653 C C . CYS A 1 95 ? -0.881 7.735 2.389 1.00 83.00 95 CYS A C 1
ATOM 655 O O . CYS A 1 95 ? -1.138 7.580 3.584 1.00 83.00 95 CYS A O 1
ATOM 657 N N . LEU A 1 96 ? -1.259 8.831 1.724 1.00 82.62 96 LEU A N 1
ATOM 658 C CA . LEU A 1 96 ? -1.958 9.959 2.350 1.00 82.62 96 LEU A CA 1
ATOM 659 C C . LEU A 1 96 ? -3.427 9.649 2.691 1.00 82.62 96 LEU A C 1
ATOM 661 O O . LEU A 1 96 ? -3.966 10.185 3.661 1.00 82.62 96 LEU A O 1
ATOM 665 N N . ALA A 1 97 ? -4.083 8.764 1.938 1.00 77.81 97 ALA A N 1
ATOM 666 C CA . ALA A 1 97 ? -5.487 8.414 2.149 1.00 77.81 97 ALA A CA 1
ATOM 667 C C . ALA A 1 97 ? -5.713 7.458 3.341 1.00 77.81 97 ALA A C 1
ATOM 669 O O . ALA A 1 97 ? -6.742 7.548 4.019 1.00 77.81 97 ALA A O 1
ATOM 670 N N . ILE A 1 98 ? -4.764 6.560 3.639 1.00 76.69 98 ILE A N 1
ATOM 671 C CA . ILE A 1 98 ? -4.852 5.588 4.749 1.00 76.69 98 ILE A CA 1
ATOM 672 C C . ILE A 1 98 ? -5.125 6.241 6.123 1.00 76.69 98 ILE A C 1
ATOM 674 O O . ILE A 1 98 ? -6.060 5.798 6.804 1.00 76.69 98 ILE A O 1
ATOM 678 N N . PRO A 1 99 ? -4.396 7.287 6.569 1.00 75.06 99 PRO A N 1
ATOM 679 C CA . PRO A 1 99 ? -4.662 7.924 7.860 1.00 75.06 99 PRO A CA 1
ATOM 680 C C . PRO A 1 99 ? -6.037 8.605 7.916 1.00 75.06 99 PRO A C 1
ATOM 682 O O . PRO A 1 99 ? -6.658 8.628 8.982 1.00 75.06 99 PRO A O 1
ATOM 685 N N . PHE A 1 100 ? -6.565 9.087 6.786 1.00 74.56 100 PHE A N 1
ATOM 686 C CA . PHE A 1 100 ? -7.922 9.638 6.699 1.00 74.56 100 PHE A CA 1
ATOM 687 C C . PHE A 1 100 ? -8.992 8.557 6.916 1.00 74.56 100 PHE A C 1
ATOM 689 O O . PHE A 1 100 ? -9.933 8.753 7.689 1.00 74.56 100 PHE A O 1
ATOM 696 N N . VAL A 1 101 ? -8.817 7.380 6.307 1.00 69.38 101 VAL A N 1
ATOM 697 C CA . VAL A 1 101 ? -9.711 6.223 6.501 1.00 69.38 101 VAL A CA 1
ATOM 698 C C . VAL A 1 101 ? -9.659 5.714 7.943 1.00 69.38 101 VAL A C 1
ATOM 700 O O . VAL A 1 101 ? -10.698 5.398 8.531 1.00 69.38 101 VAL A O 1
ATOM 703 N N . ALA A 1 102 ? -8.468 5.677 8.542 1.00 69.19 102 ALA A N 1
ATOM 704 C CA . ALA A 1 102 ? -8.305 5.303 9.942 1.00 69.19 102 ALA A CA 1
ATOM 705 C C . ALA A 1 102 ? -8.982 6.319 10.885 1.00 69.19 102 ALA A C 1
ATOM 707 O O . ALA A 1 102 ? -9.706 5.923 11.801 1.00 69.19 102 ALA A O 1
ATOM 708 N N . SER A 1 103 ? -8.818 7.622 10.630 1.00 67.69 103 SER A N 1
ATOM 709 C CA . SER A 1 103 ? -9.360 8.708 11.463 1.00 67.69 103 SER A CA 1
ATOM 710 C C . SER A 1 103 ? -10.887 8.824 11.385 1.00 67.69 103 SER A C 1
ATOM 712 O O . SER A 1 103 ? -11.539 9.028 12.411 1.00 67.69 103 SER A O 1
ATOM 714 N N . GLY A 1 104 ? -11.486 8.594 10.210 1.00 57.81 104 GLY A N 1
ATOM 715 C CA . GLY A 1 104 ? -12.945 8.609 10.034 1.00 57.81 104 GLY A CA 1
ATOM 716 C C . GLY A 1 104 ? -13.679 7.573 10.900 1.00 57.81 104 GLY A C 1
ATOM 717 O O . GLY A 1 104 ? -14.775 7.831 11.399 1.00 57.81 104 GLY A O 1
ATOM 718 N N . ARG A 1 105 ? -13.052 6.420 11.181 1.00 56.09 105 ARG A N 1
ATOM 719 C CA . ARG A 1 105 ? -13.589 5.425 12.132 1.00 56.09 105 ARG A CA 1
ATOM 720 C C . ARG A 1 105 ? -13.435 5.834 13.596 1.00 56.09 105 ARG A C 1
ATOM 722 O O . ARG A 1 105 ? -14.255 5.431 14.422 1.00 56.09 105 ARG A O 1
ATOM 729 N N . PHE A 1 106 ? -12.404 6.608 13.931 1.00 53.44 106 PHE A N 1
ATOM 730 C CA . PHE A 1 106 ? -12.193 7.098 15.295 1.00 53.44 106 PHE A CA 1
ATOM 731 C C . PHE A 1 106 ? -13.248 8.129 15.702 1.00 53.44 106 PHE A C 1
ATOM 733 O O . PHE A 1 106 ? -13.697 8.104 16.849 1.00 53.44 106 PHE A O 1
ATOM 740 N N . TYR A 1 107 ? -13.674 8.987 14.771 1.00 52.03 107 TYR A N 1
ATOM 741 C CA . TYR A 1 107 ? -14.647 10.043 15.054 1.00 52.03 107 TYR A CA 1
ATOM 742 C C . TYR A 1 107 ? -16.054 9.484 15.328 1.00 52.03 107 TYR A C 1
ATOM 744 O O . TYR A 1 107 ? -16.676 9.818 16.332 1.00 52.03 107 TYR A O 1
ATOM 752 N N . SER A 1 108 ? -16.518 8.531 14.515 1.00 49.84 108 SER A N 1
ATOM 753 C CA . SER A 1 108 ? -17.871 7.960 14.627 1.00 49.84 108 SER A CA 1
ATOM 754 C C . SER A 1 108 ? -18.108 7.132 15.908 1.00 49.84 108 SER A C 1
ATOM 756 O O . SER A 1 108 ? -19.246 6.970 16.337 1.00 49.84 108 SER A O 1
ATOM 758 N N . ARG A 1 109 ? -17.054 6.642 16.581 1.00 48.56 109 ARG A N 1
ATOM 759 C CA . ARG A 1 109 ? -17.193 5.821 17.803 1.00 48.56 109 ARG A CA 1
ATOM 760 C C . ARG A 1 109 ? -17.246 6.607 19.111 1.00 48.56 109 ARG A C 1
ATOM 762 O O . ARG A 1 109 ? -17.722 6.050 20.092 1.00 48.56 109 ARG A O 1
ATOM 769 N N . LYS A 1 110 ? -16.742 7.846 19.157 1.00 50.62 110 LYS A N 1
ATOM 770 C CA . LYS A 1 110 ? -16.809 8.669 20.382 1.00 50.62 110 LYS A CA 1
ATOM 771 C C . LYS A 1 110 ? -18.221 9.194 20.658 1.00 50.62 110 LYS A C 1
ATOM 773 O O . LYS A 1 110 ? -18.544 9.444 21.809 1.00 50.62 110 LYS A O 1
ATOM 778 N N . VAL A 1 111 ? -19.051 9.318 19.623 1.00 55.09 111 VAL A N 1
ATOM 779 C CA . VAL A 1 111 ? -20.413 9.870 19.730 1.00 55.09 111 VAL A CA 1
ATOM 780 C C . VAL A 1 111 ? -21.390 8.890 20.398 1.00 55.09 111 VAL A C 1
ATOM 782 O O . VAL A 1 111 ? -22.384 9.316 20.962 1.00 55.09 111 VAL A O 1
ATOM 785 N N . HIS A 1 112 ? -21.094 7.585 20.405 1.00 50.91 112 HIS A N 1
ATOM 786 C CA . HIS A 1 112 ? -21.969 6.556 20.991 1.00 50.91 112 HIS A CA 1
ATOM 787 C C . HIS A 1 112 ? -21.651 6.184 22.450 1.00 50.91 112 HIS A C 1
ATOM 789 O O . HIS A 1 112 ? -22.217 5.226 22.967 1.00 50.91 112 HIS A O 1
ATOM 795 N N . THR A 1 113 ? -20.730 6.890 23.106 1.00 53.38 113 THR A N 1
ATOM 796 C CA . THR A 1 113 ? -20.369 6.645 24.516 1.00 53.38 113 THR A CA 1
ATOM 797 C C . THR A 1 113 ? -20.659 7.844 25.418 1.00 53.38 113 THR A C 1
ATOM 799 O O . THR A 1 113 ? -19.986 8.001 26.434 1.00 53.38 113 THR A O 1
ATOM 802 N N . VAL A 1 114 ? -21.608 8.698 25.029 1.00 47.81 114 VAL A N 1
ATOM 803 C CA . VAL A 1 114 ? -22.133 9.784 25.868 1.00 47.81 114 VAL A CA 1
ATOM 804 C C . VAL A 1 114 ? -23.590 9.491 26.176 1.00 47.81 114 VAL A C 1
ATOM 806 O O . VAL A 1 114 ? -24.302 9.125 25.213 1.00 47.81 114 VAL A O 1
#

Organism: NCBI:txid2494374

Sequence (114 aa):
MLNPLVTLAAVAGLTLALLAVVMEGTGVTGTLGAWLAVLGAAAALVGVVLLAGVRLGRGMQRLVAVTAVLASGLTAVAAWFLMQNILAALMAFVCLAIPFVASGRFYSRKVHTV

Radius of gyration: 15.18 Å; chains: 1; bounding box: 36×18×48 Å

Foldseek 3Di:
DQPVVLLVLLVVLLVVLVCQQVDDPLVCHPHPLSVLLNVLSVLLNVLSCCLRPPPDDPVVNVVSLVSSLVSLQVSLVSCVVSVNNVSNVSSVVSSVVSVVSSVVVVVVVVVVPD

pLDDT: mean 70.14, std 9.17, range [47.81, 83.56]